Protein AF-A0A346A6B7-F1 (afdb_monomer_lite)

Secondary structure (DSSP, 8-state):
-PPPHHHHHHHHHHHHHHHHHHHHHHHTT--SHHHHHHHHHTTSS-GGGHHHHHHHHHHHHHHHHHHHHHHS-HHHHTT-STTS-TT-SSS----TTS-HHHHHHHHHHHHHHHHHHHHHHH-GGGTT--S-HHHHHHHHHHHHHHHHHHHH-

Structure (mmCIF, N/CA/C/O backbone):
data_AF-A0A346A6B7-F1
#
_entry.id   AF-A0A346A6B7-F1
#
loop_
_atom_site.group_PDB
_atom_site.id
_atom_site.type_symbol
_atom_site.label_atom_id
_atom_site.label_alt_id
_atom_site.label_comp_id
_atom_site.label_asym_id
_atom_site.label_entity_id
_atom_site.label_seq_id
_atom_site.pdbx_PDB_ins_code
_atom_site.Cartn_x
_atom_site.Cartn_y
_atom_site.Cartn_z
_atom_site.occupancy
_atom_site.B_iso_or_equiv
_atom_site.auth_seq_id
_atom_site.auth_comp_id
_atom_site.auth_asym_id
_atom_site.auth_atom_id
_atom_site.pdbx_PDB_model_num
ATOM 1 N N . ILE A 1 1 ? 5.425 3.526 -24.150 1.00 47.28 1 ILE A N 1
ATOM 2 C CA . ILE A 1 1 ? 5.7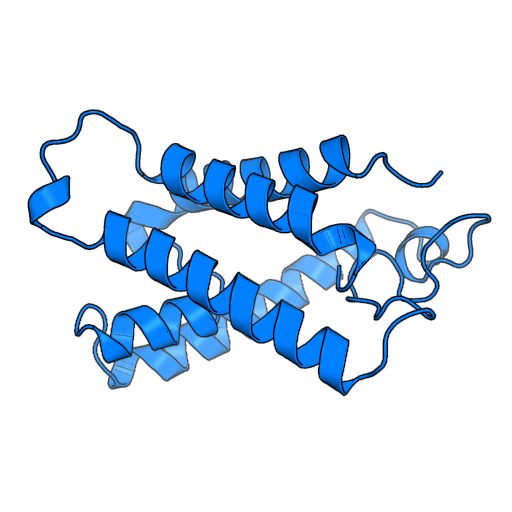59 4.895 -23.679 1.00 47.28 1 ILE A CA 1
ATOM 3 C C . ILE A 1 1 ? 5.945 4.816 -22.171 1.00 47.28 1 ILE A C 1
ATOM 5 O O . ILE A 1 1 ? 4.959 4.532 -21.493 1.00 47.28 1 ILE A O 1
ATOM 9 N N . PRO A 1 2 ? 7.168 4.989 -21.649 1.00 55.38 2 PRO A N 1
ATOM 10 C CA . PRO A 1 2 ? 7.382 5.047 -20.208 1.00 55.38 2 PRO A CA 1
ATOM 11 C C . PRO A 1 2 ? 6.548 6.203 -19.646 1.00 55.38 2 PRO A C 1
ATOM 13 O O . PRO A 1 2 ? 6.668 7.340 -20.103 1.00 55.38 2 PRO A O 1
ATOM 16 N N . ARG A 1 3 ? 5.636 5.910 -18.712 1.00 63.09 3 ARG A N 1
ATOM 17 C CA . ARG A 1 3 ? 4.865 6.968 -18.052 1.00 63.09 3 ARG A CA 1
ATOM 18 C C . ARG A 1 3 ? 5.817 7.745 -17.143 1.00 63.09 3 ARG A C 1
ATOM 20 O O . ARG A 1 3 ? 6.561 7.104 -16.396 1.00 63.09 3 ARG A O 1
ATOM 27 N N . PRO A 1 4 ? 5.811 9.087 -17.180 1.00 80.12 4 PRO A N 1
ATOM 28 C CA . PRO A 1 4 ? 6.617 9.869 -16.258 1.00 80.12 4 PRO A CA 1
ATOM 29 C C . PRO A 1 4 ? 6.249 9.491 -14.820 1.00 80.12 4 PRO A C 1
ATOM 31 O O . PRO A 1 4 ? 5.071 9.365 -14.484 1.00 80.12 4 PRO A O 1
ATOM 34 N N . LEU A 1 5 ? 7.266 9.305 -13.979 1.00 83.31 5 LEU A N 1
ATOM 35 C CA . LEU A 1 5 ? 7.137 8.799 -12.609 1.00 83.31 5 LEU A CA 1
ATOM 36 C C . LEU A 1 5 ? 6.083 9.563 -11.795 1.00 83.31 5 LEU A C 1
ATOM 38 O O . LEU A 1 5 ? 5.282 8.966 -11.081 1.00 83.31 5 LEU A O 1
ATOM 42 N N . PHE A 1 6 ? 6.036 10.882 -11.987 1.00 88.56 6 PHE A N 1
ATOM 43 C CA . PHE A 1 6 ? 5.045 11.757 -11.375 1.00 88.56 6 PHE A CA 1
ATOM 44 C C . PHE A 1 6 ? 3.603 11.385 -11.751 1.00 88.56 6 PHE A C 1
ATOM 46 O O . PHE A 1 6 ? 2.748 11.279 -10.877 1.00 88.56 6 PHE A O 1
ATOM 53 N N . GLN A 1 7 ? 3.330 11.126 -13.035 1.00 89.12 7 GLN A N 1
ATOM 54 C CA . GLN A 1 7 ? 1.999 10.720 -13.491 1.00 89.12 7 GLN A CA 1
ATOM 55 C C . GLN A 1 7 ? 1.592 9.384 -12.866 1.00 89.12 7 GLN A C 1
ATOM 57 O O . GLN A 1 7 ? 0.456 9.248 -12.417 1.00 89.12 7 GLN A O 1
ATOM 62 N N . SER A 1 8 ? 2.509 8.413 -12.821 1.00 86.12 8 SER A N 1
ATOM 63 C CA . SER A 1 8 ? 2.245 7.110 -12.205 1.00 86.12 8 SER A CA 1
ATOM 64 C C . SER A 1 8 ? 1.948 7.258 -10.714 1.00 86.12 8 SER A C 1
ATOM 66 O O . SER A 1 8 ? 0.907 6.793 -10.259 1.00 86.12 8 SER A O 1
ATOM 68 N N . GLY A 1 9 ? 2.795 7.963 -9.962 1.00 91.56 9 GLY A N 1
ATOM 69 C CA . GLY A 1 9 ? 2.594 8.152 -8.525 1.00 91.56 9 GLY A CA 1
ATOM 70 C C . GLY A 1 9 ? 1.298 8.884 -8.182 1.00 91.56 9 GLY A C 1
ATOM 71 O O . GLY A 1 9 ? 0.556 8.437 -7.308 1.00 91.56 9 GLY A O 1
ATOM 72 N N . MET A 1 10 ? 0.957 9.941 -8.924 1.00 94.88 10 MET A N 1
ATOM 73 C CA . MET A 1 10 ? -0.318 10.642 -8.742 1.00 94.88 10 MET A CA 1
ATOM 74 C C . MET A 1 10 ? -1.523 9.761 -9.096 1.00 94.88 10 MET A C 1
ATOM 76 O O . MET A 1 10 ? -2.522 9.786 -8.381 1.00 94.88 10 MET A O 1
ATOM 80 N N . ALA A 1 11 ? -1.435 8.947 -10.155 1.00 93.38 11 ALA A N 1
ATOM 81 C CA . ALA A 1 11 ? -2.500 8.012 -10.516 1.00 93.38 11 ALA A CA 1
ATOM 82 C C . ALA A 1 11 ? -2.745 6.966 -9.415 1.00 93.38 11 ALA A C 1
ATOM 84 O O . ALA A 1 11 ? -3.898 6.723 -9.060 1.00 93.38 11 ALA A O 1
ATOM 85 N N . PHE A 1 12 ? -1.681 6.402 -8.832 1.00 92.12 12 PHE A N 1
ATOM 86 C CA . PHE A 1 12 ? -1.792 5.503 -7.679 1.00 92.12 12 PHE A CA 1
ATOM 87 C C . PHE A 1 12 ? -2.432 6.205 -6.481 1.00 92.12 12 PHE A C 1
ATOM 89 O O . PHE A 1 12 ? -3.403 5.697 -5.925 1.00 92.12 12 PHE A O 1
ATOM 96 N N . GLY A 1 13 ? -1.952 7.397 -6.118 1.00 95.69 13 GLY A N 1
ATOM 97 C CA . GLY A 1 13 ? -2.523 8.159 -5.010 1.00 95.69 13 GLY A CA 1
ATOM 98 C C . GLY A 1 13 ? -4.011 8.445 -5.187 1.00 95.69 13 GLY A C 1
ATOM 99 O O . GLY A 1 13 ? -4.796 8.182 -4.280 1.00 95.69 13 GLY A O 1
ATOM 100 N N . PHE A 1 14 ? -4.432 8.908 -6.367 1.00 97.12 14 PHE A N 1
ATOM 101 C CA . PHE A 1 14 ? -5.845 9.179 -6.644 1.00 97.12 14 PHE A CA 1
ATOM 102 C C . PHE A 1 14 ? -6.712 7.920 -6.686 1.00 97.12 14 PHE A C 1
ATOM 104 O O . PHE A 1 14 ? -7.860 7.974 -6.245 1.00 97.12 14 PHE A O 1
ATOM 111 N N . ALA A 1 15 ? -6.179 6.783 -7.141 1.00 96.00 15 ALA A N 1
ATOM 112 C CA . ALA A 1 15 ? -6.885 5.509 -7.036 1.00 96.00 15 ALA A CA 1
ATOM 113 C C . ALA A 1 15 ? -7.161 5.146 -5.566 1.00 96.00 15 ALA A C 1
ATOM 115 O O . ALA A 1 15 ? -8.271 4.731 -5.232 1.00 96.00 15 ALA A O 1
ATOM 116 N N . ILE A 1 16 ? -6.194 5.383 -4.673 1.00 96.56 16 ILE A N 1
ATOM 117 C CA . ILE A 1 16 ? -6.365 5.182 -3.228 1.00 96.56 16 ILE A CA 1
ATOM 118 C C . ILE A 1 16 ? -7.363 6.184 -2.633 1.00 96.56 16 ILE A C 1
ATOM 120 O O . ILE A 1 16 ? -8.226 5.774 -1.859 1.00 96.56 16 ILE A O 1
ATOM 124 N N . VAL A 1 17 ? -7.318 7.466 -3.025 1.00 97.06 17 VAL A N 1
ATOM 125 C CA . VAL A 1 17 ? -8.332 8.461 -2.613 1.00 97.06 17 VAL A CA 1
ATOM 126 C C . VAL A 1 17 ? -9.735 7.963 -2.967 1.00 97.06 17 VAL A C 1
ATOM 128 O O . VAL A 1 17 ? -10.613 7.939 -2.105 1.00 97.06 17 VAL A O 1
ATOM 131 N N . ALA A 1 18 ? -9.940 7.532 -4.215 1.00 97.12 18 ALA A N 1
ATOM 132 C CA . ALA A 1 18 ? -11.230 7.040 -4.691 1.00 97.12 18 ALA A CA 1
ATOM 133 C C . ALA A 1 18 ? -11.684 5.780 -3.935 1.00 97.12 18 ALA A C 1
ATOM 135 O O . ALA A 1 18 ? -12.850 5.682 -3.546 1.00 97.12 18 ALA A O 1
ATOM 136 N N . ALA A 1 19 ? -10.769 4.841 -3.678 1.00 96.56 19 ALA A N 1
ATOM 137 C CA . ALA A 1 19 ? -11.062 3.623 -2.930 1.00 96.56 19 ALA A CA 1
ATOM 138 C C . ALA A 1 19 ? -11.468 3.925 -1.479 1.00 96.56 19 ALA A C 1
ATOM 140 O O . ALA A 1 19 ? -12.515 3.457 -1.031 1.00 96.56 19 ALA A O 1
ATOM 141 N N . ILE A 1 20 ? -10.708 4.764 -0.766 1.00 96.00 20 ILE A N 1
ATOM 142 C CA . ILE A 1 20 ? -11.019 5.144 0.621 1.00 96.00 20 ILE A CA 1
ATOM 143 C C . ILE A 1 20 ? -12.337 5.914 0.683 1.00 96.00 20 ILE A C 1
ATOM 145 O O . ILE A 1 20 ? -13.155 5.656 1.563 1.00 96.00 20 ILE A O 1
ATOM 149 N N . GLN A 1 21 ? -12.592 6.814 -0.267 1.00 95.38 21 GLN A N 1
ATOM 150 C CA . GLN A 1 21 ? -13.862 7.535 -0.324 1.00 95.38 21 GLN A CA 1
ATOM 151 C C . GLN A 1 21 ? -15.056 6.588 -0.518 1.00 95.38 21 GLN A C 1
ATOM 153 O O . GLN A 1 21 ? -16.122 6.814 0.055 1.00 95.38 21 GLN A O 1
ATOM 158 N N . SER A 1 22 ? -14.868 5.523 -1.300 1.00 95.94 22 SER A N 1
ATOM 159 C CA . SER A 1 22 ? -15.923 4.563 -1.641 1.00 95.94 22 SER A CA 1
ATOM 160 C C . SER A 1 22 ? -16.154 3.516 -0.551 1.00 95.94 22 SER A C 1
ATOM 162 O O . SER A 1 22 ? -17.296 3.163 -0.282 1.00 95.94 22 SER A O 1
ATOM 164 N N . PHE A 1 23 ? -15.091 3.020 0.087 1.00 95.88 23 PHE A N 1
ATOM 165 C CA . PHE A 1 23 ? -15.151 1.837 0.958 1.00 95.88 23 PHE A CA 1
ATOM 166 C C . PHE A 1 23 ? -14.634 2.078 2.382 1.00 95.88 23 PHE A C 1
ATOM 168 O O . PHE A 1 23 ? -14.750 1.197 3.235 1.00 95.88 23 PHE A O 1
ATOM 175 N N . GLY A 1 24 ? -14.087 3.261 2.676 1.00 92.94 24 GLY A N 1
ATOM 176 C CA . GLY A 1 24 ? -13.499 3.585 3.979 1.00 92.94 24 GLY A CA 1
ATOM 177 C C . GLY A 1 24 ? -14.492 3.479 5.137 1.00 92.94 24 GLY A C 1
ATOM 178 O O . GLY A 1 24 ? -14.134 2.996 6.203 1.00 92.94 24 GLY A O 1
ATOM 179 N N . HIS A 1 25 ? -15.758 3.833 4.909 1.00 91.25 25 HIS A N 1
ATOM 180 C CA . HIS A 1 25 ? -16.826 3.727 5.908 1.00 91.25 25 HIS A CA 1
ATOM 181 C C . HIS A 1 25 ? -17.296 2.284 6.177 1.00 91.25 25 HIS A C 1
ATOM 183 O O . HIS A 1 25 ? -18.035 2.062 7.129 1.00 91.25 25 HIS A O 1
ATOM 189 N N . ILE A 1 26 ? -16.898 1.319 5.338 1.00 93.62 26 ILE A N 1
ATOM 190 C CA . ILE A 1 26 ? -17.294 -0.093 5.458 1.00 93.62 26 ILE A CA 1
ATOM 191 C C . ILE A 1 26 ? -16.199 -0.897 6.164 1.00 93.62 26 ILE A C 1
ATOM 193 O O . ILE A 1 26 ? -16.483 -1.618 7.112 1.00 93.62 26 ILE A O 1
ATOM 197 N N . SER A 1 27 ? -14.953 -0.790 5.693 1.00 91.44 27 SER A N 1
ATOM 198 C CA . SER A 1 27 ? -13.836 -1.649 6.130 1.00 91.44 27 SER A CA 1
ATOM 199 C C . SER A 1 27 ? -12.567 -0.878 6.499 1.00 91.44 27 SER A C 1
ATOM 201 O O . SER A 1 27 ? -11.476 -1.443 6.523 1.00 91.44 27 SER A O 1
ATOM 203 N N . GLY A 1 28 ? -12.643 0.449 6.628 1.00 91.06 28 GLY A N 1
ATOM 204 C CA . GLY A 1 28 ? -11.446 1.295 6.699 1.00 91.06 28 GLY A CA 1
ATOM 205 C C . GLY A 1 28 ? -10.624 1.310 5.402 1.00 91.06 28 GLY A C 1
ATOM 206 O O . GLY A 1 28 ? -9.623 2.015 5.329 1.00 91.06 28 GLY A O 1
ATOM 207 N N . CYS A 1 29 ? -11.047 0.565 4.368 1.00 94.94 29 CYS A N 1
ATOM 208 C CA . CYS A 1 29 ? -10.380 0.440 3.075 1.00 94.94 29 CYS A CA 1
ATOM 209 C C . CYS A 1 29 ? -8.880 0.111 3.206 1.00 94.94 29 CYS A C 1
ATOM 211 O O . CYS A 1 29 ? -8.041 0.786 2.616 1.00 94.94 29 CYS A O 1
ATOM 213 N N . HIS A 1 30 ? -8.531 -0.939 3.964 1.00 95.56 30 HIS A N 1
ATOM 214 C CA . HIS A 1 30 ? -7.123 -1.316 4.158 1.00 95.56 30 HIS A CA 1
ATOM 215 C C . HIS A 1 30 ? -6.410 -1.653 2.845 1.00 95.56 30 HIS A C 1
ATOM 217 O O . HIS A 1 30 ? -5.274 -1.230 2.661 1.00 95.56 30 HIS A O 1
ATOM 223 N N . ILE A 1 31 ? -7.072 -2.424 1.963 1.00 94.31 31 ILE A N 1
ATOM 224 C CA . ILE A 1 31 ? -6.638 -2.823 0.600 1.00 94.31 31 ILE A CA 1
ATOM 225 C C . ILE A 1 31 ? -5.165 -3.261 0.466 1.00 94.31 31 ILE A C 1
ATOM 227 O O . ILE A 1 31 ? -4.606 -3.266 -0.627 1.00 94.31 31 ILE A O 1
ATOM 231 N N . ASN A 1 32 ? -4.538 -3.632 1.582 1.00 95.44 32 ASN A N 1
ATOM 232 C CA . ASN A 1 32 ? -3.119 -3.906 1.696 1.00 95.44 32 ASN A CA 1
ATOM 233 C C . ASN A 1 32 ? -2.855 -4.779 2.947 1.00 95.44 32 ASN A C 1
ATOM 235 O O . ASN A 1 32 ? -3.260 -4.403 4.061 1.00 95.44 32 ASN A O 1
ATOM 239 N N . PRO A 1 33 ? -2.141 -5.910 2.794 1.00 95.94 33 PRO A N 1
ATOM 240 C CA . PRO A 1 33 ? -1.772 -6.779 3.906 1.00 95.94 33 PRO A CA 1
ATOM 241 C C . PRO A 1 33 ? -0.981 -6.081 5.017 1.00 95.94 33 PRO A C 1
ATOM 243 O O . PRO A 1 33 ? -1.263 -6.320 6.191 1.00 95.94 33 PRO A O 1
ATOM 246 N N . ILE A 1 34 ? -0.036 -5.188 4.689 1.00 95.62 34 ILE A N 1
ATOM 247 C CA . ILE A 1 34 ? 0.792 -4.522 5.710 1.00 95.62 34 ILE A CA 1
ATOM 248 C C . ILE A 1 34 ? -0.016 -3.520 6.532 1.00 95.62 34 ILE A C 1
ATOM 250 O O . ILE A 1 34 ? 0.203 -3.392 7.732 1.00 95.62 34 ILE A O 1
ATOM 254 N N . ILE A 1 35 ? -1.004 -2.866 5.914 1.00 97.00 35 ILE A N 1
ATOM 255 C CA . ILE A 1 35 ? -1.937 -1.973 6.612 1.00 97.00 35 ILE A CA 1
ATOM 256 C C . ILE A 1 35 ? -2.834 -2.776 7.547 1.00 97.00 35 ILE A C 1
ATOM 258 O O . ILE A 1 35 ? -3.031 -2.390 8.693 1.00 97.00 35 ILE A O 1
ATOM 262 N N . THR A 1 36 ? -3.317 -3.933 7.094 1.00 97.12 36 THR A N 1
ATOM 263 C CA . THR A 1 36 ? -4.141 -4.833 7.915 1.00 97.12 36 THR A CA 1
ATOM 264 C C . THR A 1 36 ? -3.366 -5.356 9.122 1.00 97.12 36 THR A C 1
ATOM 266 O O . THR A 1 36 ? -3.879 -5.347 10.239 1.00 97.12 36 THR A O 1
ATOM 269 N N . LEU A 1 37 ? -2.113 -5.772 8.917 1.00 96.50 37 LEU A N 1
ATOM 270 C CA . LEU A 1 37 ? -1.233 -6.194 10.005 1.00 96.50 37 LEU A CA 1
ATOM 271 C C . LEU A 1 37 ? -0.890 -5.032 10.940 1.00 96.50 37 LEU A C 1
ATOM 273 O O . LEU A 1 37 ? -0.918 -5.214 12.152 1.00 96.50 37 LEU A O 1
ATOM 277 N N . GLY A 1 38 ? -0.623 -3.841 10.400 1.00 95.62 38 GLY A N 1
ATOM 278 C CA . GLY A 1 38 ? -0.403 -2.628 11.185 1.00 95.62 38 GLY A CA 1
ATOM 279 C C . GLY A 1 38 ? -1.593 -2.311 12.088 1.00 95.62 38 GLY A C 1
ATOM 280 O O . GLY A 1 38 ? -1.405 -2.142 13.289 1.00 95.62 38 GLY A O 1
ATOM 281 N N . ALA A 1 39 ? -2.812 -2.333 11.538 1.00 96.12 39 ALA A N 1
ATOM 282 C CA . ALA A 1 39 ? -4.055 -2.136 12.283 1.00 96.12 39 ALA A CA 1
ATOM 283 C C . ALA A 1 39 ? -4.220 -3.170 13.406 1.00 96.12 39 ALA A C 1
ATOM 285 O O . ALA A 1 39 ? -4.586 -2.817 14.524 1.00 96.12 39 ALA A O 1
ATOM 286 N N . PHE A 1 40 ? -3.899 -4.438 13.139 1.00 96.69 40 PHE A N 1
ATOM 287 C CA . PHE A 1 40 ? -3.913 -5.481 14.163 1.00 96.69 40 PHE A CA 1
ATOM 288 C C . PHE A 1 40 ? -2.893 -5.215 15.283 1.00 96.69 40 PHE A C 1
ATOM 290 O O . PHE A 1 40 ? -3.244 -5.275 16.459 1.00 96.69 40 PHE A O 1
ATOM 297 N N . ILE A 1 41 ? -1.649 -4.870 14.934 1.00 95.62 41 ILE A N 1
ATOM 298 C CA . ILE A 1 41 ? -0.568 -4.620 15.902 1.00 95.62 41 ILE A CA 1
ATOM 299 C C . ILE A 1 41 ? -0.902 -3.448 16.832 1.00 95.62 41 ILE A C 1
ATOM 301 O O . ILE A 1 41 ? -0.619 -3.520 18.026 1.00 95.62 41 ILE A O 1
ATOM 305 N N . VAL A 1 42 ? -1.515 -2.382 16.308 1.00 93.75 42 VAL A N 1
ATOM 306 C CA . VAL A 1 42 ? -1.904 -1.207 17.110 1.00 93.75 42 VAL A CA 1
ATOM 307 C C . VAL A 1 42 ? -3.254 -1.368 17.818 1.00 93.75 42 VAL A C 1
ATOM 309 O O . VAL A 1 42 ? -3.703 -0.441 18.485 1.00 93.75 42 VAL A O 1
ATOM 312 N N . GLY A 1 43 ? -3.905 -2.530 17.695 1.00 93.25 43 GLY A N 1
ATOM 313 C CA . GLY A 1 43 ? -5.180 -2.825 18.353 1.00 93.25 43 GLY A CA 1
ATOM 314 C C . GLY A 1 43 ? -6.416 -2.219 17.678 1.00 93.25 43 GLY A C 1
ATOM 315 O O . GLY A 1 43 ? -7.491 -2.237 18.269 1.00 93.25 43 GLY A O 1
ATOM 316 N N . ALA A 1 44 ? -6.288 -1.713 16.450 1.00 91.75 44 ALA A N 1
ATOM 317 C CA . ALA A 1 44 ? -7.389 -1.156 15.661 1.00 91.75 44 ALA A CA 1
ATOM 318 C C . ALA A 1 44 ? -8.210 -2.223 14.907 1.00 91.75 44 ALA A C 1
ATOM 320 O O . ALA A 1 44 ? -9.295 -1.923 14.414 1.00 91.75 44 ALA A O 1
ATOM 321 N N . LEU A 1 45 ? -7.712 -3.462 14.805 1.00 95.44 45 LEU A N 1
ATOM 322 C CA . LEU A 1 45 ? -8.394 -4.581 14.147 1.00 95.44 45 LEU A CA 1
ATOM 323 C C . LEU A 1 45 ? -8.252 -5.864 14.986 1.00 95.44 45 LEU A C 1
ATOM 325 O O . LEU A 1 45 ? -7.133 -6.198 15.381 1.00 95.44 45 LEU A O 1
ATOM 329 N N . PRO A 1 46 ? -9.327 -6.626 15.253 1.00 95.75 46 PRO A N 1
ATOM 330 C CA . PRO A 1 46 ? -9.218 -7.884 15.983 1.00 95.75 46 PRO A CA 1
ATOM 331 C C . PRO A 1 46 ? -8.549 -8.972 15.129 1.00 95.75 46 PRO A C 1
ATOM 333 O O . PRO A 1 46 ? -8.765 -9.067 13.921 1.00 95.75 46 PRO A O 1
ATOM 336 N N . LEU A 1 47 ? -7.777 -9.860 15.771 1.00 95.50 47 LEU A N 1
ATOM 337 C CA . LEU A 1 47 ? -7.016 -10.920 15.086 1.00 95.50 47 LEU A CA 1
ATOM 338 C C . LEU A 1 47 ? -7.887 -11.799 14.176 1.00 95.50 47 LEU A C 1
ATOM 340 O O . LEU A 1 47 ? -7.443 -12.220 13.113 1.00 95.50 47 LEU A O 1
ATOM 344 N N . ILE A 1 48 ? -9.125 -12.074 14.594 1.00 95.94 48 ILE A N 1
ATOM 345 C CA . ILE A 1 48 ? -10.052 -12.944 13.862 1.00 95.94 48 ILE A CA 1
ATOM 346 C C . ILE A 1 48 ? -10.457 -12.368 12.496 1.00 95.94 48 ILE A C 1
ATOM 348 O O . ILE A 1 48 ? -10.798 -13.125 11.591 1.00 95.94 48 ILE A O 1
ATOM 352 N N . GLU A 1 49 ? -10.381 -11.047 12.321 1.00 95.88 49 GLU A N 1
ATOM 353 C CA . GLU A 1 49 ? -10.711 -10.382 11.058 1.00 95.88 49 GLU A CA 1
ATOM 354 C C . GLU A 1 49 ? -9.527 -10.335 10.088 1.00 95.88 49 GLU A C 1
ATOM 356 O O . GLU A 1 49 ? -9.735 -10.278 8.876 1.00 95.88 49 GLU A O 1
ATOM 361 N N . VAL A 1 50 ? -8.285 -10.431 10.579 1.00 97.19 50 VAL A N 1
ATOM 362 C CA . VAL A 1 50 ? -7.075 -10.356 9.741 1.00 97.19 50 VAL A CA 1
ATOM 363 C C . VAL A 1 50 ? -7.125 -11.338 8.559 1.00 97.19 50 VAL A C 1
ATOM 365 O O . VAL A 1 50 ? -6.928 -10.892 7.426 1.00 97.19 50 VAL A O 1
ATOM 368 N N . PRO A 1 51 ? -7.449 -12.638 8.734 1.00 97.19 51 PRO A N 1
ATOM 369 C CA . PRO A 1 51 ? -7.524 -13.569 7.608 1.00 97.19 51 PRO A CA 1
ATOM 370 C C . PRO A 1 51 ? -8.600 -13.192 6.583 1.00 97.19 51 PRO A C 1
ATOM 372 O O . PRO A 1 51 ? -8.386 -13.371 5.386 1.00 97.19 51 PRO A O 1
ATOM 375 N N . VAL A 1 52 ? -9.734 -12.641 7.029 1.00 96.69 52 VAL A N 1
ATOM 376 C CA . VAL A 1 52 ? -10.832 -12.219 6.144 1.00 96.69 52 VAL A CA 1
ATOM 377 C C . VAL A 1 52 ? -10.377 -11.062 5.256 1.00 96.69 52 VAL A C 1
ATOM 379 O O . VAL A 1 52 ? -10.590 -11.095 4.042 1.00 96.69 52 VAL A O 1
ATOM 382 N N . TYR A 1 53 ? -9.678 -10.083 5.836 1.00 97.44 53 TYR A N 1
ATOM 383 C CA . TYR A 1 53 ? -9.078 -8.979 5.088 1.00 97.44 53 TYR A CA 1
ATOM 384 C C . TYR A 1 53 ? -8.048 -9.477 4.074 1.00 97.44 53 TYR A C 1
ATOM 386 O O . TYR A 1 53 ? -8.101 -9.072 2.914 1.00 97.44 53 TYR A O 1
ATOM 394 N N . LEU A 1 54 ? -7.144 -10.372 4.482 1.00 97.50 54 LEU A N 1
ATOM 395 C CA . LEU A 1 54 ? -6.109 -10.907 3.595 1.00 97.50 54 LEU A CA 1
ATOM 396 C C . LEU A 1 54 ? -6.717 -11.656 2.405 1.00 97.50 54 LEU A C 1
ATOM 398 O O . LEU A 1 54 ? -6.363 -11.376 1.261 1.00 97.50 54 LEU A O 1
ATOM 402 N N . VAL A 1 55 ? -7.674 -12.557 2.647 1.00 97.62 55 VAL A N 1
ATOM 403 C CA . VAL A 1 55 ? -8.355 -13.294 1.571 1.00 97.62 55 VAL A CA 1
ATOM 404 C C . VAL A 1 55 ? -9.074 -12.331 0.627 1.00 97.62 55 VAL A C 1
ATOM 406 O O . VAL A 1 55 ? -8.902 -12.429 -0.588 1.00 97.62 55 VAL A O 1
ATOM 409 N N . GLY A 1 56 ? -9.822 -11.361 1.160 1.00 96.81 56 GLY A N 1
ATOM 410 C CA . GLY A 1 56 ? -10.503 -10.353 0.346 1.00 96.81 56 GLY A CA 1
ATOM 411 C C . GLY A 1 56 ? -9.537 -9.524 -0.506 1.00 96.81 56 GLY A C 1
ATOM 412 O O . GLY A 1 56 ? -9.814 -9.269 -1.676 1.00 96.81 56 GLY A O 1
ATOM 413 N N . GLN A 1 57 ? -8.379 -9.155 0.041 1.00 97.25 57 GLN A N 1
ATOM 414 C CA . GLN A 1 57 ? -7.346 -8.394 -0.669 1.00 97.25 57 GLN A CA 1
ATOM 415 C C . GLN A 1 57 ? -6.710 -9.195 -1.805 1.00 97.25 57 GLN A C 1
ATOM 417 O O . GLN A 1 57 ? -6.555 -8.662 -2.903 1.00 97.25 57 GLN A O 1
ATOM 422 N N . PHE A 1 58 ? -6.390 -10.472 -1.584 1.00 96.75 58 PHE A N 1
ATOM 423 C CA . PHE A 1 58 ? -5.846 -11.333 -2.639 1.00 96.75 58 PHE A CA 1
ATOM 424 C C . PHE A 1 58 ? -6.870 -11.625 -3.741 1.00 96.75 58 PHE A C 1
ATOM 426 O O . PHE A 1 58 ? -6.536 -11.584 -4.924 1.00 96.75 58 PHE A O 1
ATOM 433 N N . LEU A 1 59 ? -8.132 -11.874 -3.381 1.00 97.50 59 LEU A N 1
ATOM 434 C CA . LEU A 1 59 ? -9.198 -12.055 -4.371 1.00 97.50 59 LEU A CA 1
ATOM 435 C C . LEU A 1 59 ? -9.461 -10.764 -5.155 1.00 97.50 59 LEU A C 1
ATOM 437 O O . LEU A 1 59 ? -9.632 -10.804 -6.372 1.00 97.50 59 LEU A O 1
ATOM 441 N N . GLY A 1 60 ? -9.446 -9.617 -4.474 1.00 95.81 60 GLY A N 1
ATOM 442 C CA . GLY A 1 60 ? -9.588 -8.303 -5.091 1.00 95.81 60 GLY A CA 1
ATOM 443 C C . GLY A 1 60 ? -8.449 -7.975 -6.056 1.00 95.81 60 GLY A C 1
ATOM 444 O O . GLY A 1 60 ? -8.714 -7.494 -7.156 1.00 95.81 60 GLY A O 1
ATOM 445 N N . SER A 1 61 ? -7.195 -8.276 -5.697 1.00 94.38 61 SER A N 1
ATOM 446 C CA . SER A 1 61 ? -6.049 -8.049 -6.590 1.00 94.38 61 SER A CA 1
ATOM 447 C C . SER A 1 61 ? -6.109 -8.942 -7.830 1.00 94.38 61 SER A C 1
ATOM 449 O O . SER A 1 61 ? -5.877 -8.459 -8.939 1.00 94.38 61 SER A O 1
ATOM 451 N N . LEU A 1 62 ? -6.515 -10.206 -7.673 1.00 94.81 62 LEU A N 1
ATOM 452 C CA . LEU A 1 62 ? -6.710 -11.131 -8.788 1.00 94.81 62 LEU A CA 1
ATOM 453 C C . LEU A 1 62 ? -7.837 -10.669 -9.722 1.00 94.81 62 LEU A C 1
ATOM 455 O O . LEU A 1 62 ? -7.667 -10.668 -10.942 1.00 94.81 62 LEU A O 1
ATOM 459 N N . ALA A 1 63 ? -8.971 -10.237 -9.165 1.00 95.94 63 ALA A N 1
ATOM 460 C CA . ALA A 1 63 ? -10.081 -9.692 -9.942 1.00 95.94 63 ALA A CA 1
ATOM 461 C C . ALA A 1 63 ? -9.681 -8.401 -10.677 1.00 95.94 63 ALA A C 1
ATOM 463 O O . ALA A 1 63 ? -9.989 -8.241 -11.858 1.00 95.94 63 ALA A O 1
ATOM 464 N N . GLY A 1 64 ? -8.942 -7.509 -10.009 1.00 93.12 64 GLY A N 1
ATOM 465 C CA . GLY A 1 64 ? -8.399 -6.290 -10.607 1.00 93.12 64 GLY A CA 1
ATOM 466 C C . GLY A 1 64 ? -7.446 -6.585 -11.766 1.00 93.12 64 GLY A C 1
ATOM 467 O O . GLY A 1 64 ? -7.587 -5.995 -12.837 1.00 93.12 64 GLY A O 1
ATOM 468 N N . PHE A 1 65 ? -6.536 -7.548 -11.599 1.00 91.50 65 PHE A N 1
ATOM 469 C CA . PHE A 1 65 ? -5.663 -8.015 -12.677 1.00 91.50 65 PHE A CA 1
ATOM 470 C C . PHE A 1 65 ? -6.464 -8.580 -13.859 1.00 91.50 65 PHE A C 1
ATOM 472 O O . PHE A 1 65 ? -6.209 -8.215 -15.007 1.00 91.50 65 PHE A O 1
ATOM 479 N N . GLY A 1 66 ? -7.476 -9.411 -13.590 1.00 92.69 66 GLY A N 1
ATOM 480 C CA . GLY A 1 66 ? -8.369 -9.945 -14.621 1.00 92.69 66 GLY A CA 1
ATOM 481 C C . GLY A 1 66 ? -9.101 -8.850 -15.402 1.00 92.69 66 GLY A C 1
ATOM 482 O O . GLY A 1 66 ? -9.197 -8.928 -16.626 1.00 92.69 66 GLY A O 1
ATOM 483 N N . LEU A 1 67 ? -9.554 -7.794 -14.720 1.00 93.06 67 LEU A N 1
ATOM 484 C CA . LEU A 1 67 ? -10.202 -6.650 -15.361 1.00 93.06 67 LEU A CA 1
ATOM 485 C C . LEU A 1 67 ? -9.227 -5.857 -16.241 1.00 93.06 67 LEU A C 1
ATOM 487 O O . LEU A 1 67 ? -9.570 -5.511 -17.368 1.00 93.06 67 LEU A O 1
ATOM 491 N N . VAL A 1 68 ? -8.003 -5.606 -15.767 1.00 90.31 68 VAL A N 1
ATOM 492 C CA . VAL A 1 68 ? -6.959 -4.958 -16.580 1.00 90.31 68 VAL A CA 1
ATOM 493 C C . VAL A 1 68 ? -6.662 -5.783 -17.830 1.00 90.31 68 VAL A C 1
ATOM 495 O O . VAL A 1 68 ? -6.560 -5.215 -18.916 1.00 90.31 68 VAL A O 1
ATOM 498 N N . ARG A 1 69 ? -6.604 -7.112 -17.701 1.00 89.50 69 ARG A N 1
ATOM 499 C CA . ARG A 1 69 ? -6.400 -8.029 -18.828 1.00 89.50 69 ARG A CA 1
ATOM 500 C C . ARG A 1 69 ? -7.539 -8.041 -19.840 1.00 89.50 69 ARG A C 1
ATOM 502 O O . ARG A 1 69 ? -7.302 -8.236 -21.023 1.00 89.50 69 ARG A O 1
ATOM 509 N N . LEU A 1 70 ? -8.768 -7.807 -19.394 1.00 92.31 70 LEU A N 1
ATOM 510 C CA . LEU A 1 70 ? -9.909 -7.678 -20.296 1.00 92.31 70 LEU A CA 1
ATOM 511 C C . LEU A 1 70 ? -9.891 -6.348 -21.068 1.00 92.31 70 LEU A C 1
ATOM 513 O O . LEU A 1 70 ? -10.356 -6.288 -22.204 1.00 92.31 70 LEU A O 1
ATOM 517 N N . LEU A 1 71 ? -9.396 -5.279 -20.441 1.00 90.50 71 LEU A N 1
ATOM 518 C CA . LEU A 1 71 ? -9.449 -3.919 -20.984 1.00 90.50 71 LEU A CA 1
ATOM 519 C C . LEU A 1 71 ? -8.222 -3.538 -21.820 1.00 90.50 71 LEU A C 1
ATOM 521 O O . LEU A 1 71 ? -8.320 -2.656 -22.673 1.00 90.50 71 LEU A O 1
ATOM 525 N N . LEU A 1 72 ? -7.068 -4.150 -21.558 1.00 86.56 72 LEU A N 1
ATOM 526 C CA . LEU A 1 72 ? -5.801 -3.845 -22.218 1.00 86.56 72 LEU A CA 1
ATOM 527 C C . LEU A 1 72 ? -5.281 -5.050 -23.002 1.00 86.56 72 LEU A C 1
ATOM 529 O O . LEU A 1 72 ? -5.547 -6.198 -22.671 1.00 86.56 72 LEU A O 1
ATOM 533 N N . LEU A 1 73 ? -4.493 -4.768 -24.039 1.00 83.44 73 LEU A N 1
ATOM 534 C CA . LEU A 1 73 ? -3.795 -5.792 -24.813 1.00 83.44 73 LEU A CA 1
ATOM 535 C C . LEU A 1 73 ? -2.699 -6.450 -23.963 1.00 83.44 73 LEU A C 1
ATOM 537 O O . LEU A 1 73 ? -1.957 -5.749 -23.269 1.00 83.44 73 LEU A O 1
ATOM 541 N N . ASP A 1 74 ? -2.547 -7.771 -24.094 1.00 82.50 74 ASP A N 1
ATOM 542 C CA . ASP A 1 74 ? -1.546 -8.562 -23.362 1.00 82.50 74 ASP A CA 1
ATOM 543 C C . ASP A 1 74 ? -0.119 -7.986 -23.537 1.00 82.50 74 ASP A C 1
ATOM 545 O O . ASP A 1 74 ? 0.635 -7.908 -22.568 1.00 82.50 74 ASP A O 1
ATOM 549 N N . ASP A 1 75 ? 0.231 -7.452 -24.713 1.00 78.44 75 ASP A N 1
ATOM 550 C CA . ASP A 1 75 ? 1.550 -6.840 -24.959 1.00 78.44 75 ASP A CA 1
ATOM 551 C C . ASP A 1 75 ? 1.853 -5.628 -24.065 1.00 78.44 75 ASP A C 1
ATOM 553 O O . ASP A 1 75 ? 2.999 -5.410 -23.665 1.00 78.44 75 ASP A O 1
ATOM 557 N N . TYR A 1 76 ? 0.831 -4.845 -23.708 1.00 76.25 76 TYR A N 1
ATOM 558 C CA . TYR A 1 76 ? 0.983 -3.733 -22.767 1.00 76.25 76 TYR A CA 1
ATOM 559 C C . TYR A 1 76 ? 1.085 -4.216 -21.321 1.00 76.25 76 TYR A C 1
ATOM 561 O O . TYR A 1 76 ? 1.689 -3.533 -20.494 1.00 76.25 76 TYR A O 1
ATOM 569 N N . ILE A 1 77 ? 0.494 -5.370 -21.011 1.00 79.94 77 ILE A N 1
ATOM 570 C CA . ILE A 1 77 ? 0.458 -5.927 -19.658 1.00 79.94 77 ILE A CA 1
ATOM 571 C C . ILE A 1 77 ? 1.792 -6.570 -19.315 1.00 79.94 77 ILE A C 1
ATOM 573 O O . ILE A 1 77 ? 2.322 -6.296 -18.241 1.00 79.94 77 ILE A O 1
ATOM 577 N N . PHE A 1 78 ? 2.336 -7.365 -20.237 1.00 79.69 78 PHE A N 1
ATOM 578 C CA . PHE A 1 78 ? 3.583 -8.114 -20.063 1.00 79.69 78 PHE A CA 1
ATOM 579 C C . PHE A 1 78 ? 4.833 -7.346 -20.505 1.00 79.69 78 PHE A C 1
ATOM 581 O O . PHE A 1 78 ? 5.931 -7.879 -20.440 1.00 79.69 78 PHE A O 1
ATOM 588 N N . GLY A 1 79 ? 4.692 -6.092 -20.942 1.00 74.81 79 GLY A N 1
ATOM 589 C CA . GLY A 1 79 ? 5.843 -5.255 -21.276 1.00 74.81 79 GLY A CA 1
ATOM 590 C C . GLY A 1 79 ? 6.540 -5.628 -22.588 1.00 74.81 79 GLY A C 1
ATOM 591 O O . GLY A 1 79 ? 7.676 -5.218 -22.800 1.00 74.81 79 GLY A O 1
ATOM 592 N N . ASN A 1 80 ? 5.852 -6.309 -23.511 1.00 76.44 80 ASN A N 1
ATOM 593 C CA . ASN A 1 80 ? 6.374 -6.668 -24.841 1.00 76.44 80 ASN A CA 1
ATOM 594 C C . ASN A 1 80 ? 6.461 -5.470 -25.808 1.00 76.44 80 ASN A C 1
ATOM 596 O O . ASN A 1 80 ? 6.694 -5.636 -27.005 1.00 76.44 80 ASN A O 1
ATOM 600 N N . VAL A 1 81 ? 6.248 -4.249 -25.310 1.00 75.06 81 VAL A N 1
ATOM 601 C CA . VAL A 1 81 ? 6.310 -3.016 -26.095 1.00 75.06 81 VAL A CA 1
ATOM 602 C C . VAL A 1 81 ? 7.622 -2.264 -25.840 1.00 75.06 81 VAL A C 1
ATOM 604 O O . VAL A 1 81 ? 8.085 -2.199 -24.699 1.00 75.06 81 VAL A O 1
ATOM 607 N N . PRO A 1 82 ? 8.212 -1.618 -26.865 1.00 67.25 82 PRO A N 1
ATOM 608 C CA . PRO A 1 82 ? 9.453 -0.866 -26.707 1.00 67.25 82 PRO A CA 1
ATOM 609 C C . PRO A 1 82 ? 9.378 0.185 -25.585 1.00 67.25 82 PRO A C 1
ATOM 611 O O . PRO A 1 82 ? 8.497 1.056 -25.572 1.00 67.25 82 PRO A O 1
ATOM 614 N N . GLY A 1 83 ? 10.319 0.106 -24.638 1.00 65.12 83 GLY A N 1
ATOM 615 C CA . GLY A 1 83 ? 10.430 1.028 -23.503 1.00 65.12 83 GLY A CA 1
ATOM 616 C C . GLY A 1 83 ? 9.450 0.774 -22.349 1.00 65.12 83 GLY A C 1
ATOM 617 O O . GLY A 1 83 ? 9.238 1.682 -21.542 1.00 65.12 83 GLY A O 1
ATOM 618 N N . ALA A 1 84 ? 8.815 -0.401 -22.282 1.00 65.94 84 ALA A N 1
ATOM 619 C CA . ALA A 1 84 ? 8.112 -0.862 -21.084 1.00 65.94 84 ALA A CA 1
ATOM 620 C C . ALA A 1 84 ? 9.064 -1.553 -20.095 1.00 65.94 84 ALA A C 1
ATOM 622 O O . ALA A 1 84 ? 10.158 -1.979 -20.458 1.00 65.94 84 ALA A O 1
ATOM 623 N N . LYS A 1 85 ? 8.635 -1.652 -18.830 1.00 66.56 85 LYS A N 1
ATOM 624 C CA . LYS A 1 85 ? 9.313 -2.484 -17.830 1.00 66.56 85 LYS A CA 1
ATOM 625 C C . LYS A 1 85 ? 9.128 -3.954 -18.207 1.00 66.56 85 LYS A C 1
ATOM 627 O O . LYS A 1 85 ? 8.003 -4.349 -18.503 1.00 66.56 85 LYS A O 1
ATOM 632 N N . GLU A 1 86 ? 10.192 -4.753 -18.127 1.00 63.09 86 GLU A N 1
ATOM 633 C CA . GLU A 1 86 ? 10.143 -6.200 -18.409 1.00 63.09 86 GLU A CA 1
ATOM 634 C C . GLU A 1 86 ? 9.171 -6.951 -17.484 1.00 63.09 86 GLU A C 1
ATOM 636 O O . GLU A 1 86 ? 8.563 -7.935 -17.881 1.00 63.09 86 GLU A O 1
ATOM 641 N N . ALA A 1 87 ? 8.968 -6.450 -16.261 1.00 67.81 87 ALA A N 1
ATOM 642 C CA . ALA A 1 87 ? 7.997 -6.995 -15.313 1.00 67.81 87 ALA A CA 1
ATOM 643 C C . ALA A 1 87 ? 6.527 -6.695 -15.693 1.00 67.81 87 ALA A C 1
ATOM 645 O O . ALA A 1 87 ? 5.604 -7.246 -15.095 1.00 67.81 87 ALA A O 1
ATOM 646 N N . GLY A 1 88 ? 6.281 -5.826 -16.678 1.00 75.50 88 GLY A N 1
ATOM 647 C CA . GLY A 1 88 ? 4.939 -5.386 -17.040 1.00 75.50 88 GLY A CA 1
ATOM 648 C C . GLY A 1 88 ? 4.388 -4.269 -16.147 1.00 75.50 88 GLY A C 1
ATOM 649 O O . GLY A 1 88 ? 5.118 -3.621 -15.399 1.00 75.50 88 GLY A O 1
ATOM 650 N N . ILE A 1 89 ? 3.083 -3.999 -16.254 1.00 77.62 89 ILE A N 1
ATOM 651 C CA . ILE A 1 89 ? 2.406 -2.907 -15.513 1.00 77.62 89 ILE A CA 1
ATOM 652 C C . ILE A 1 89 ? 1.752 -3.358 -14.199 1.00 77.62 89 ILE A C 1
ATOM 654 O O . ILE A 1 89 ? 1.329 -2.516 -13.410 1.00 77.62 89 ILE A O 1
ATOM 658 N N . CYS A 1 90 ? 1.622 -4.672 -13.997 1.00 80.00 90 CYS A N 1
ATOM 659 C CA . CYS A 1 90 ? 0.954 -5.274 -12.839 1.00 80.00 90 CYS A CA 1
ATOM 660 C C . CYS A 1 90 ? 1.916 -6.016 -11.904 1.00 80.00 90 CYS A C 1
ATOM 662 O O . CYS A 1 90 ? 1.463 -6.580 -10.910 1.00 80.00 90 CYS A O 1
ATOM 664 N N . ALA A 1 91 ? 3.213 -6.032 -12.213 1.00 77.44 91 ALA A N 1
ATOM 665 C CA . ALA A 1 91 ? 4.228 -6.602 -11.344 1.00 77.44 91 ALA A CA 1
ATOM 666 C C . ALA A 1 91 ? 5.280 -5.554 -10.992 1.00 77.44 91 ALA A C 1
ATOM 668 O O . ALA A 1 91 ? 5.522 -4.598 -11.730 1.00 77.44 91 ALA A O 1
ATOM 669 N N . ILE A 1 92 ? 5.885 -5.760 -9.832 1.00 77.06 92 ILE A N 1
ATOM 670 C CA . ILE A 1 92 ? 6.932 -4.909 -9.295 1.00 77.06 92 ILE A CA 1
ATOM 671 C C . ILE A 1 92 ? 8.276 -5.430 -9.810 1.00 77.06 92 ILE A C 1
ATOM 673 O O . ILE A 1 92 ? 8.535 -6.633 -9.748 1.00 77.06 92 ILE A O 1
ATOM 677 N N . GLY A 1 93 ? 9.118 -4.536 -10.328 1.00 79.81 93 GLY A N 1
ATOM 678 C CA . GLY A 1 93 ? 10.467 -4.860 -10.788 1.00 79.81 93 GLY A CA 1
ATOM 679 C C . GLY A 1 93 ? 11.525 -4.271 -9.861 1.00 79.81 93 GLY A C 1
ATOM 680 O O . GLY A 1 93 ? 11.418 -3.118 -9.451 1.00 79.81 93 GLY A O 1
ATOM 681 N N . LEU A 1 94 ? 12.569 -5.044 -9.555 1.00 85.75 94 LEU A N 1
ATOM 682 C CA . LEU A 1 94 ? 13.768 -4.500 -8.921 1.00 85.75 94 LEU A CA 1
ATOM 683 C C . LEU A 1 94 ? 14.611 -3.794 -9.985 1.00 85.75 94 LEU A C 1
ATOM 685 O O . LEU A 1 94 ? 14.865 -4.362 -11.049 1.00 85.75 94 LEU A O 1
ATOM 689 N N . ASN A 1 95 ? 15.063 -2.576 -9.696 1.00 84.69 95 ASN A N 1
ATOM 690 C CA . ASN A 1 95 ? 16.011 -1.891 -10.565 1.00 84.69 95 ASN A CA 1
ATOM 691 C C . ASN A 1 95 ? 17.311 -2.711 -10.690 1.00 84.69 95 ASN A C 1
ATOM 693 O O . ASN A 1 95 ? 17.870 -3.147 -9.684 1.00 84.69 95 ASN A O 1
ATOM 697 N N . THR A 1 96 ? 17.802 -2.895 -11.918 1.00 83.12 96 THR A N 1
ATOM 698 C CA . THR A 1 96 ? 19.012 -3.672 -12.233 1.00 83.12 96 THR A CA 1
ATOM 699 C C . THR A 1 96 ? 20.273 -3.157 -11.541 1.00 83.12 96 THR A C 1
ATOM 701 O O . THR A 1 96 ? 21.212 -3.924 -11.342 1.00 83.12 96 THR A O 1
ATOM 704 N N . ASP A 1 97 ? 20.288 -1.884 -11.150 1.00 87.31 97 ASP A N 1
ATOM 705 C CA . ASP A 1 97 ? 21.414 -1.247 -10.464 1.00 87.31 97 ASP A CA 1
ATOM 706 C C . ASP A 1 97 ? 21.434 -1.532 -8.950 1.00 87.31 97 ASP A C 1
ATOM 708 O O . ASP A 1 97 ? 22.385 -1.164 -8.256 1.00 87.31 97 ASP A O 1
ATOM 712 N N . LEU A 1 98 ? 20.389 -2.175 -8.415 1.00 89.06 98 LEU A N 1
ATOM 713 C CA . LEU A 1 98 ? 20.251 -2.482 -6.996 1.00 89.06 98 LEU A CA 1
ATOM 714 C C . LEU A 1 98 ? 20.425 -3.970 -6.710 1.00 89.06 98 LEU A C 1
ATOM 716 O O . LEU A 1 98 ? 19.919 -4.850 -7.403 1.00 89.06 98 LEU A O 1
ATOM 720 N N . THR A 1 99 ? 21.084 -4.255 -5.592 1.00 94.25 99 THR A N 1
ATOM 721 C CA . THR A 1 99 ? 21.111 -5.609 -5.034 1.00 94.25 99 THR A CA 1
ATOM 722 C C . THR A 1 99 ? 19.760 -5.964 -4.396 1.00 94.25 99 THR A C 1
ATOM 724 O O . THR A 1 99 ? 19.069 -5.076 -3.885 1.00 94.25 99 THR A O 1
ATOM 727 N N . PRO A 1 100 ? 19.394 -7.259 -4.312 1.00 92.50 100 PRO A N 1
ATOM 728 C CA . PRO A 1 100 ? 18.164 -7.683 -3.637 1.00 92.50 100 PRO A CA 1
ATOM 729 C C . PRO A 1 100 ? 18.060 -7.193 -2.188 1.00 92.50 100 PRO A C 1
ATOM 731 O O . PRO A 1 100 ? 16.976 -6.854 -1.723 1.00 92.50 100 PRO A O 1
ATOM 734 N N . LEU A 1 101 ? 19.194 -7.102 -1.482 1.00 94.25 101 LEU A N 1
ATOM 735 C CA . LEU A 1 101 ? 19.236 -6.575 -0.120 1.00 94.25 101 LEU A CA 1
ATOM 736 C C . LEU A 1 101 ? 18.903 -5.078 -0.076 1.00 94.25 101 LEU A C 1
ATOM 738 O O . LEU A 1 101 ? 18.141 -4.654 0.786 1.00 94.25 101 LEU A O 1
ATOM 742 N N . GLN A 1 102 ? 19.439 -4.276 -1.000 1.00 93.75 102 GLN A N 1
ATOM 743 C CA . GLN A 1 102 ? 19.100 -2.852 -1.091 1.00 93.75 102 GLN A CA 1
ATOM 744 C C . GLN A 1 102 ? 17.621 -2.654 -1.437 1.00 93.75 102 GLN A C 1
ATOM 746 O O . GLN A 1 102 ? 16.967 -1.827 -0.807 1.00 93.75 102 GLN A O 1
ATOM 751 N N . GLY A 1 103 ? 17.081 -3.446 -2.369 1.00 93.00 103 GLY A N 1
ATOM 752 C CA . GLY A 1 103 ? 15.651 -3.434 -2.689 1.00 93.00 103 GLY A CA 1
ATOM 753 C C . GLY A 1 103 ? 14.780 -3.757 -1.473 1.00 93.00 103 GLY A C 1
ATOM 754 O O . GLY A 1 103 ? 13.853 -3.015 -1.164 1.00 93.00 103 GLY A O 1
ATOM 755 N N . LEU A 1 104 ? 15.133 -4.799 -0.714 1.00 93.56 104 LEU A N 1
ATOM 756 C CA . LEU A 1 104 ? 14.433 -5.155 0.522 1.00 93.56 104 LEU A CA 1
ATOM 757 C C . LEU A 1 104 ? 14.447 -4.013 1.550 1.00 93.56 104 LEU A C 1
ATOM 759 O O . LEU A 1 104 ? 13.427 -3.745 2.180 1.00 93.56 104 LEU A O 1
ATOM 763 N N . LEU A 1 105 ? 15.582 -3.333 1.727 1.00 94.88 105 LEU A N 1
ATOM 764 C CA . LEU A 1 105 ? 15.684 -2.205 2.657 1.00 94.88 105 LEU A CA 1
ATOM 765 C C . LEU A 1 105 ? 14.790 -1.032 2.240 1.00 94.88 105 LEU A C 1
ATOM 767 O O . LEU A 1 105 ? 14.160 -0.419 3.104 1.00 94.88 105 LEU A O 1
ATOM 771 N N . VAL A 1 106 ? 14.707 -0.742 0.937 1.00 94.00 106 VAL A N 1
ATOM 772 C CA . VAL A 1 106 ? 13.779 0.265 0.402 1.00 94.00 106 VAL A CA 1
ATOM 773 C C . VAL A 1 106 ? 12.335 -0.140 0.699 1.00 94.00 106 VAL A C 1
ATOM 775 O O . VAL A 1 106 ? 11.608 0.657 1.286 1.00 94.00 106 VAL A O 1
ATOM 778 N N . GLU A 1 107 ? 11.945 -1.381 0.395 1.00 93.62 107 GLU A N 1
ATOM 779 C CA . GLU A 1 107 ? 10.591 -1.906 0.642 1.00 93.62 107 GLU A CA 1
ATOM 780 C C . GLU A 1 107 ? 10.186 -1.857 2.123 1.00 93.62 107 GLU A C 1
ATOM 782 O O . GLU A 1 107 ? 9.073 -1.443 2.465 1.00 93.62 107 GLU A O 1
ATOM 787 N N . VAL A 1 108 ? 11.099 -2.221 3.027 1.00 94.62 108 VAL A N 1
ATOM 788 C CA . VAL A 1 108 ? 10.872 -2.130 4.477 1.00 94.62 108 VAL A CA 1
ATOM 789 C C . VAL A 1 108 ? 10.674 -0.676 4.904 1.00 94.62 108 VAL A C 1
ATOM 791 O O . VAL A 1 108 ? 9.739 -0.381 5.652 1.00 94.62 108 VAL A O 1
ATOM 794 N N . LEU A 1 109 ? 11.513 0.241 4.415 1.00 95.38 109 LEU A N 1
ATOM 795 C CA . LEU A 1 109 ? 11.433 1.657 4.765 1.00 95.38 109 LEU A CA 1
ATOM 796 C C . LEU A 1 109 ? 10.123 2.289 4.278 1.00 95.38 109 LEU A C 1
ATOM 798 O O . LEU A 1 109 ? 9.449 2.976 5.046 1.00 95.38 109 LEU A O 1
ATOM 802 N N . ILE A 1 110 ? 9.731 2.046 3.028 1.00 94.69 110 ILE A N 1
ATOM 803 C CA . ILE A 1 110 ? 8.495 2.619 2.479 1.00 94.69 110 ILE A CA 1
ATOM 804 C C . ILE A 1 110 ? 7.249 2.000 3.112 1.00 94.69 110 ILE A C 1
ATOM 806 O O . ILE A 1 110 ? 6.284 2.717 3.374 1.00 94.69 11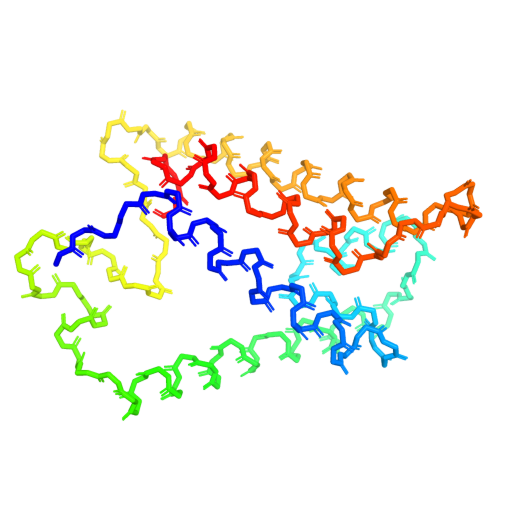0 ILE A O 1
ATOM 810 N N . SER A 1 111 ? 7.282 0.704 3.438 1.00 94.69 111 SER A N 1
ATOM 811 C CA . SER A 1 111 ? 6.202 0.032 4.167 1.00 94.69 111 SER A CA 1
ATOM 812 C C . SER A 1 111 ? 6.053 0.594 5.579 1.00 94.69 111 SER A C 1
ATOM 814 O O . SER A 1 111 ? 4.937 0.825 6.041 1.00 94.69 111 SER A O 1
ATOM 816 N N . PHE A 1 112 ? 7.166 0.886 6.253 1.00 94.81 112 PHE A N 1
ATOM 817 C CA . PHE A 1 112 ? 7.161 1.537 7.561 1.00 94.81 112 PHE A CA 1
ATOM 818 C C . PHE A 1 112 ? 6.546 2.944 7.509 1.00 94.81 112 PHE A C 1
ATOM 820 O O . PHE A 1 112 ? 5.712 3.290 8.351 1.00 94.81 112 PHE A O 1
ATOM 827 N N . ILE A 1 113 ? 6.910 3.746 6.503 1.00 95.88 113 ILE A N 1
ATOM 828 C CA . ILE A 1 113 ? 6.323 5.078 6.292 1.00 95.88 113 ILE A CA 1
ATOM 829 C C . ILE A 1 113 ? 4.817 4.954 6.025 1.00 95.88 113 ILE A C 1
ATOM 831 O O . ILE A 1 113 ? 4.027 5.669 6.639 1.00 95.88 113 ILE A O 1
ATOM 835 N N . LEU A 1 114 ? 4.407 4.014 5.170 1.00 95.62 114 LEU A N 1
ATOM 836 C CA . LEU A 1 114 ? 3.002 3.752 4.861 1.00 95.62 114 LEU A CA 1
ATOM 837 C C . LEU A 1 114 ? 2.192 3.378 6.116 1.00 95.62 114 LEU A C 1
ATOM 839 O O . LEU A 1 114 ? 1.116 3.933 6.342 1.00 95.62 114 LEU A O 1
ATOM 843 N N . VAL A 1 115 ? 2.715 2.487 6.963 1.00 95.94 115 VAL A N 1
ATOM 844 C CA . VAL A 1 115 ? 2.063 2.118 8.231 1.00 95.94 115 VAL A CA 1
ATOM 845 C C . VAL A 1 115 ? 2.018 3.306 9.192 1.00 95.94 115 VAL A C 1
ATOM 847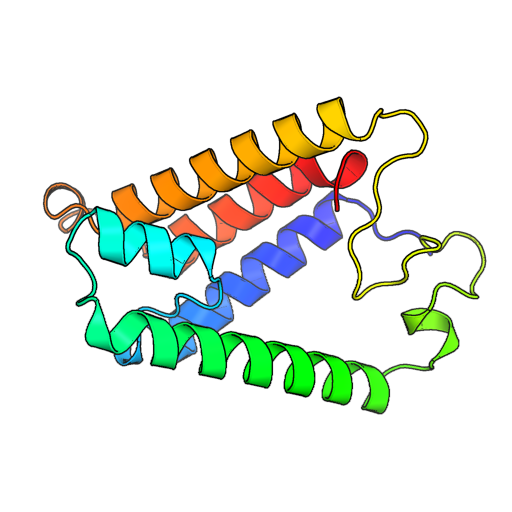 O O . VAL A 1 115 ? 1.004 3.510 9.846 1.00 95.94 115 VAL A O 1
ATOM 850 N N . THR A 1 116 ? 3.053 4.146 9.242 1.00 94.62 116 THR A N 1
ATOM 851 C CA . THR A 1 116 ? 3.054 5.351 10.090 1.00 94.62 116 THR A CA 1
ATOM 852 C C . THR A 1 116 ? 1.991 6.360 9.645 1.00 94.62 116 THR A C 1
ATOM 854 O O . THR A 1 116 ? 1.312 6.952 10.486 1.00 94.62 116 THR A O 1
ATOM 857 N N . ILE A 1 117 ? 1.784 6.521 8.334 1.00 94.62 117 ILE A N 1
ATOM 858 C CA . ILE A 1 117 ? 0.685 7.329 7.785 1.00 94.62 117 ILE A CA 1
ATOM 859 C C . ILE A 1 117 ? -0.663 6.742 8.219 1.00 94.62 117 ILE A C 1
ATOM 861 O O . ILE A 1 117 ? -1.529 7.489 8.672 1.00 94.62 117 ILE A O 1
ATOM 865 N N . ALA A 1 118 ? -0.826 5.419 8.162 1.00 94.44 118 ALA A N 1
ATOM 866 C CA . ALA A 1 118 ? -2.034 4.746 8.638 1.00 94.44 118 ALA A CA 1
ATOM 867 C C . ALA A 1 118 ? -2.270 4.970 10.143 1.00 94.44 118 ALA A C 1
ATOM 869 O O . ALA A 1 118 ? -3.353 5.390 10.542 1.00 94.44 118 ALA A O 1
ATOM 870 N N . CYS A 1 119 ? -1.235 4.818 10.970 1.00 93.44 119 CYS A N 1
ATOM 871 C CA . CYS A 1 119 ? -1.302 5.106 12.402 1.00 93.44 119 CYS A CA 1
ATOM 872 C C . CYS A 1 119 ? -1.680 6.562 12.680 1.00 93.44 119 CYS A C 1
ATOM 874 O O . CYS A 1 119 ? -2.453 6.815 13.595 1.00 93.44 119 CYS A O 1
ATOM 876 N N . SER A 1 120 ? -1.196 7.517 11.878 1.00 91.69 120 SER A N 1
ATOM 877 C CA . SER A 1 120 ? -1.595 8.921 12.023 1.00 91.69 120 SER A CA 1
ATOM 878 C C . SER A 1 120 ? -3.094 9.125 11.782 1.00 91.69 120 SER A C 1
ATOM 880 O O . SER A 1 120 ? -3.700 9.987 12.409 1.00 91.69 120 SER A O 1
ATOM 882 N N . VAL A 1 121 ? -3.705 8.328 10.899 1.00 89.62 121 VAL A N 1
ATOM 883 C CA . VAL A 1 121 ? -5.147 8.365 10.612 1.00 89.62 121 VAL A CA 1
ATOM 884 C C . VAL A 1 121 ? -5.955 7.736 11.746 1.00 89.62 121 VAL A C 1
ATOM 886 O O . VAL A 1 121 ? -7.012 8.259 12.084 1.00 89.62 121 VAL A O 1
ATOM 889 N N . TRP A 1 122 ? -5.470 6.640 12.329 1.00 90.25 122 TRP A N 1
ATOM 890 C CA . TRP A 1 122 ? -6.155 5.939 13.422 1.00 90.25 122 TRP A CA 1
ATOM 891 C C . TRP A 1 122 ? -5.957 6.583 14.799 1.00 90.25 122 TRP A C 1
ATOM 893 O O . TRP A 1 122 ? -6.634 6.208 15.751 1.00 90.25 122 TRP A O 1
ATOM 903 N N . ASP A 1 123 ? -5.034 7.534 14.925 1.00 90.94 123 ASP A N 1
ATOM 904 C CA . ASP A 1 123 ? -4.755 8.227 16.178 1.00 90.94 123 ASP A CA 1
ATOM 905 C C . ASP A 1 123 ? -5.937 9.112 16.610 1.00 90.94 123 ASP A C 1
ATOM 907 O O . ASP A 1 123 ? -6.284 10.084 15.934 1.00 90.94 123 ASP A O 1
ATOM 911 N N . GLU A 1 124 ? -6.513 8.828 17.781 1.00 88.56 124 GLU A N 1
ATOM 912 C CA . GLU A 1 124 ? -7.625 9.596 18.359 1.00 88.56 124 GLU A CA 1
ATOM 913 C C . GLU A 1 124 ? -7.295 11.089 18.525 1.00 88.56 124 GLU A C 1
ATOM 915 O O . GLU A 1 124 ? -8.169 11.953 18.420 1.00 88.56 124 GLU A O 1
ATOM 920 N N . ARG A 1 125 ? -6.014 11.427 18.715 1.00 89.38 125 ARG A N 1
ATOM 921 C CA . ARG A 1 125 ? -5.551 12.820 18.828 1.00 89.38 125 ARG A CA 1
ATOM 922 C C . ARG A 1 125 ? -5.706 13.593 17.517 1.00 89.38 125 ARG A C 1
ATOM 924 O O . ARG A 1 125 ? -5.749 14.821 17.538 1.00 89.38 125 ARG A O 1
ATOM 931 N N . ASN A 1 126 ? -5.797 12.894 16.385 1.00 86.50 126 ASN A N 1
ATOM 932 C CA . ASN A 1 126 ? -5.943 13.472 15.049 1.00 86.50 126 ASN A CA 1
ATOM 933 C C . ASN A 1 126 ? -7.416 13.639 14.622 1.00 86.50 126 ASN A C 1
ATOM 935 O O . ASN A 1 126 ? -7.671 14.221 13.569 1.00 86.50 126 ASN A O 1
ATOM 939 N N . VAL A 1 127 ? -8.387 13.182 15.425 1.00 82.06 127 VAL A N 1
ATOM 940 C CA . VAL A 1 127 ? -9.825 13.163 15.070 1.00 82.06 127 VAL A CA 1
ATOM 941 C C . VAL A 1 127 ? -10.395 14.557 14.792 1.00 82.06 127 VAL A C 1
ATOM 943 O O . VAL A 1 127 ? -11.277 14.704 13.952 1.00 82.06 127 VAL A O 1
ATOM 946 N N . ASN A 1 128 ? -9.878 15.592 15.459 1.00 83.44 128 ASN A N 1
ATOM 947 C CA . ASN A 1 128 ? -10.375 16.966 15.324 1.00 83.44 128 ASN A CA 1
ATOM 948 C C . ASN A 1 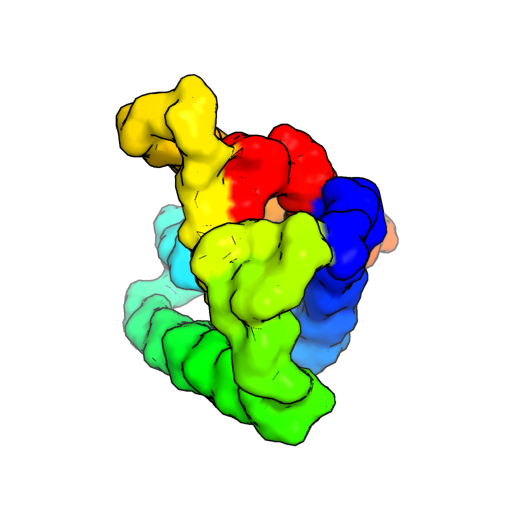128 ? -9.732 17.756 14.172 1.00 83.44 128 ASN A C 1
ATOM 950 O O . ASN A 1 128 ? -10.066 18.926 13.978 1.00 83.44 128 ASN A O 1
ATOM 954 N N . ASN A 1 129 ? -8.801 17.163 13.420 1.00 82.94 129 ASN A N 1
ATOM 955 C CA . ASN A 1 129 ? -8.238 17.842 12.258 1.00 82.94 129 ASN A CA 1
ATOM 956 C C . ASN A 1 129 ? -9.241 17.840 11.101 1.00 82.94 129 ASN A C 1
ATOM 958 O O . ASN A 1 129 ? -9.818 16.811 10.764 1.00 82.94 129 ASN A O 1
ATOM 962 N N . LEU A 1 130 ? -9.409 19.001 10.464 1.00 72.12 130 LEU A N 1
ATOM 963 C CA . LEU A 1 130 ? -10.375 19.215 9.377 1.00 72.12 130 LEU A CA 1
ATOM 964 C C . LEU A 1 130 ? -10.002 18.496 8.069 1.00 72.12 130 LEU A C 1
ATOM 966 O O . LEU A 1 130 ? -10.766 18.524 7.103 1.00 72.12 130 LEU A O 1
ATOM 970 N N . ASP A 1 131 ? -8.825 17.876 8.007 1.00 80.50 131 ASP A N 1
ATOM 971 C CA . ASP A 1 131 ? -8.343 17.247 6.787 1.00 80.50 131 ASP A CA 1
ATOM 972 C C . ASP A 1 131 ? -9.058 15.923 6.523 1.00 80.50 131 ASP A C 1
ATOM 974 O O . ASP A 1 131 ? -9.248 15.089 7.409 1.00 80.50 131 ASP A O 1
ATOM 978 N N . THR A 1 132 ? -9.355 15.672 5.254 1.00 88.50 132 THR A N 1
ATOM 979 C CA . THR A 1 132 ? -9.982 14.421 4.846 1.00 88.50 132 THR A CA 1
ATOM 980 C C . THR A 1 132 ? -8.976 13.2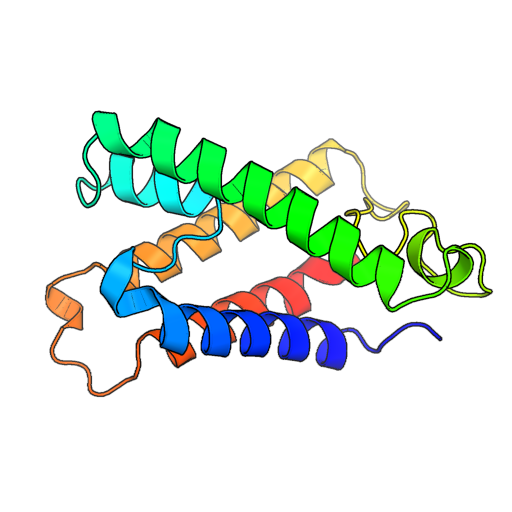58 4.868 1.00 88.50 132 THR A C 1
ATOM 982 O O . THR A 1 132 ? -7.871 13.349 4.320 1.00 88.50 132 THR A O 1
ATOM 985 N N . VAL A 1 133 ? -9.383 12.132 5.465 1.00 90.62 133 VAL A N 1
ATOM 986 C CA . VAL A 1 133 ? -8.576 10.902 5.579 1.00 90.62 133 VAL A CA 1
ATOM 987 C C . VAL A 1 133 ? -8.133 10.382 4.210 1.00 90.62 133 VAL A C 1
ATOM 989 O O . VAL A 1 133 ? -6.966 10.032 4.034 1.00 90.62 133 VAL A O 1
ATOM 992 N N . SER A 1 134 ? -9.036 10.382 3.223 1.00 93.00 134 SER A N 1
ATOM 993 C CA . SER A 1 134 ? -8.739 9.888 1.874 1.00 93.00 134 SER A CA 1
ATOM 994 C C . SER A 1 134 ? -7.610 10.681 1.210 1.00 93.00 134 SER A C 1
ATOM 996 O O . SER A 1 134 ? -6.714 10.079 0.625 1.00 93.00 134 SER A O 1
ATOM 998 N N . MET A 1 135 ? -7.583 12.007 1.374 1.00 93.06 135 MET A N 1
ATOM 999 C CA . ME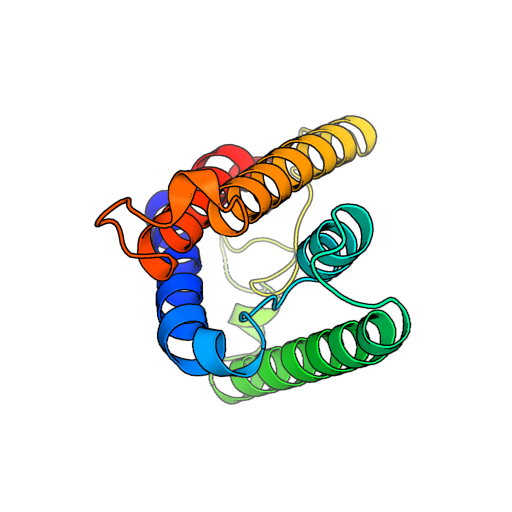T A 1 135 ? -6.542 12.871 0.811 1.00 93.06 135 MET A CA 1
ATOM 1000 C C . MET A 1 135 ? -5.200 12.696 1.528 1.00 93.06 135 MET A C 1
ATOM 1002 O O . MET A 1 135 ? -4.182 12.537 0.856 1.00 93.06 135 MET A O 1
ATOM 1006 N N . LYS A 1 136 ? -5.188 12.666 2.871 1.00 90.75 136 LYS A N 1
ATOM 1007 C CA . LYS A 1 136 ? -3.971 12.408 3.670 1.00 90.75 136 LYS A CA 1
ATOM 1008 C C . LYS A 1 136 ? -3.293 11.113 3.233 1.00 90.75 136 LYS A C 1
ATOM 1010 O O . LYS A 1 136 ? -2.101 11.090 2.933 1.00 90.75 136 LYS A O 1
ATOM 1015 N N . PHE A 1 137 ? -4.077 10.044 3.164 1.00 94.19 137 PHE A N 1
ATOM 1016 C CA . PHE A 1 137 ? -3.561 8.723 2.850 1.00 94.19 137 PHE A CA 1
ATOM 1017 C C . PHE A 1 137 ? -3.172 8.601 1.368 1.00 94.19 137 PHE A C 1
ATOM 1019 O O . PHE A 1 137 ? -2.075 8.146 1.053 1.00 94.19 137 PHE A O 1
ATOM 1026 N N . GLY A 1 138 ? -4.024 9.067 0.449 1.00 95.19 138 GLY A N 1
ATOM 1027 C CA . GLY A 1 138 ? -3.767 9.000 -0.991 1.00 95.19 138 GLY A CA 1
ATOM 1028 C C . GLY A 1 138 ? -2.551 9.814 -1.440 1.00 95.19 138 GLY A C 1
ATOM 1029 O O . GLY A 1 138 ? -1.729 9.310 -2.206 1.00 95.19 138 GLY A O 1
ATOM 1030 N N . LEU A 1 139 ? -2.370 11.038 -0.927 1.00 95.19 139 LEU A N 1
ATOM 1031 C CA . LEU A 1 139 ? -1.167 11.836 -1.208 1.00 95.19 139 LEU A CA 1
ATOM 1032 C C . LEU A 1 139 ? 0.088 11.245 -0.551 1.00 95.19 139 LEU A C 1
ATOM 1034 O O . LEU A 1 139 ? 1.178 11.334 -1.119 1.00 95.19 139 LEU A O 1
ATOM 1038 N N . GLY A 1 140 ? -0.061 10.598 0.606 1.00 95.25 140 GLY A N 1
ATOM 1039 C CA . GLY A 1 140 ? 1.001 9.821 1.240 1.00 95.25 140 GLY A CA 1
ATOM 1040 C C . GLY A 1 140 ? 1.508 8.695 0.338 1.00 95.25 140 GLY A C 1
ATOM 1041 O O . GLY A 1 140 ? 2.706 8.603 0.069 1.00 95.25 140 GLY A O 1
ATOM 1042 N N . VAL A 1 141 ? 0.590 7.898 -0.217 1.00 95.00 141 VAL A N 1
ATOM 1043 C CA . VAL A 1 141 ? 0.924 6.839 -1.183 1.00 95.00 141 VAL A CA 1
ATOM 1044 C C . VAL A 1 141 ? 1.557 7.421 -2.448 1.00 95.00 141 VAL A C 1
ATOM 1046 O O . VAL A 1 141 ? 2.586 6.912 -2.889 1.00 95.00 141 VAL A O 1
ATOM 1049 N N . ALA A 1 142 ? 1.011 8.508 -3.006 1.00 95.88 142 ALA A N 1
ATOM 1050 C CA . ALA A 1 142 ? 1.608 9.163 -4.173 1.00 95.88 142 ALA A CA 1
ATOM 1051 C C . ALA A 1 142 ? 3.064 9.571 -3.912 1.00 95.88 142 ALA A C 1
ATOM 1053 O O . ALA A 1 142 ? 3.936 9.311 -4.737 1.00 95.88 142 ALA A O 1
ATOM 1054 N N . SER A 1 143 ? 3.331 10.159 -2.743 1.00 95.06 143 SER A N 1
ATOM 1055 C CA . SER A 1 143 ? 4.670 10.593 -2.336 1.00 95.06 143 SER A CA 1
ATOM 1056 C C . SER A 1 143 ? 5.643 9.418 -2.252 1.00 95.06 143 SER A C 1
ATOM 1058 O O . SER A 1 143 ? 6.756 9.507 -2.766 1.00 95.06 143 SER A O 1
ATOM 1060 N N . ILE A 1 144 ? 5.207 8.295 -1.671 1.00 94.50 144 ILE A N 1
ATOM 1061 C CA . ILE A 1 144 ? 6.005 7.067 -1.593 1.00 94.50 144 ILE A CA 1
ATOM 1062 C C . ILE A 1 144 ? 6.316 6.529 -2.994 1.00 94.50 144 ILE A C 1
ATOM 1064 O O . ILE A 1 144 ? 7.473 6.243 -3.285 1.00 94.50 144 ILE A O 1
ATOM 1068 N N . VAL A 1 145 ? 5.324 6.437 -3.885 1.00 92.44 145 VAL A N 1
ATOM 1069 C CA . VAL A 1 145 ? 5.526 5.917 -5.251 1.00 92.44 145 VAL A CA 1
ATOM 1070 C C . VAL A 1 145 ? 6.443 6.829 -6.068 1.00 92.44 145 VAL A C 1
ATOM 1072 O O . VAL A 1 145 ? 7.284 6.342 -6.821 1.00 92.44 145 VAL A O 1
ATOM 1075 N N . ILE A 1 146 ? 6.328 8.149 -5.911 1.00 93.00 146 ILE A N 1
ATOM 1076 C CA . ILE A 1 146 ? 7.220 9.108 -6.580 1.00 93.00 146 ILE A CA 1
ATOM 1077 C C . ILE A 1 146 ? 8.652 8.978 -6.050 1.00 93.00 146 ILE A C 1
ATOM 1079 O O . ILE A 1 146 ? 9.593 9.054 -6.834 1.00 93.00 146 ILE A O 1
ATOM 1083 N N . ALA A 1 147 ? 8.835 8.774 -4.745 1.00 91.94 147 ALA A N 1
ATOM 1084 C CA . ALA A 1 147 ? 10.161 8.666 -4.145 1.00 91.94 147 ALA A CA 1
ATOM 1085 C C . ALA A 1 147 ? 10.836 7.316 -4.435 1.00 91.94 147 ALA A C 1
ATOM 1087 O O . ALA A 1 147 ? 12.016 7.273 -4.772 1.00 91.94 147 ALA A O 1
ATOM 1088 N N . ALA A 1 148 ? 10.094 6.217 -4.299 1.00 90.81 148 ALA A N 1
ATOM 1089 C CA . ALA A 1 148 ? 10.638 4.863 -4.324 1.00 90.81 148 ALA A CA 1
ATOM 1090 C C . ALA A 1 148 ? 10.480 4.149 -5.670 1.00 90.81 148 ALA A C 1
ATOM 1092 O O . ALA A 1 148 ? 11.173 3.168 -5.940 1.00 90.81 148 ALA A O 1
ATOM 1093 N N . GLY A 1 149 ? 9.605 4.651 -6.543 1.00 85.88 149 GLY A N 1
ATOM 1094 C CA . GLY A 1 149 ? 9.270 3.979 -7.792 1.00 85.88 149 GLY A CA 1
ATOM 1095 C C . GLY A 1 149 ? 10.414 3.736 -8.787 1.00 85.88 149 GLY A C 1
ATOM 1096 O O . GLY A 1 149 ? 10.312 2.777 -9.551 1.00 85.88 149 GLY A O 1
ATOM 1097 N N . PRO A 1 150 ? 11.513 4.518 -8.803 1.00 86.50 150 PRO A N 1
ATOM 1098 C CA . PRO A 1 150 ? 12.695 4.191 -9.605 1.00 86.50 150 PRO A CA 1
ATOM 1099 C C . PRO A 1 150 ? 13.493 2.989 -9.090 1.00 86.50 150 PRO A C 1
ATOM 1101 O O . PRO A 1 150 ? 14.314 2.456 -9.832 1.00 86.50 150 PRO A O 1
ATOM 1104 N N . TYR A 1 151 ? 13.305 2.595 -7.830 1.00 87.94 151 TYR A N 1
ATOM 1105 C CA . TYR A 1 151 ? 14.110 1.574 -7.162 1.00 87.94 151 TYR A CA 1
ATOM 1106 C C . TYR A 1 151 ? 13.391 0.226 -7.118 1.00 87.94 151 TYR A C 1
ATOM 1108 O O . TYR A 1 151 ? 13.995 -0.799 -7.441 1.00 87.94 151 TYR A O 1
ATOM 1116 N N . THR A 1 152 ? 12.115 0.238 -6.719 1.00 85.38 152 THR A N 1
ATOM 1117 C CA . THR A 1 152 ? 11.354 -0.978 -6.399 1.00 85.38 152 THR A CA 1
ATOM 1118 C C . THR A 1 152 ? 9.868 -0.907 -6.782 1.00 85.38 152 THR A C 1
ATOM 1120 O O . THR A 1 152 ? 9.068 -1.612 -6.184 1.00 85.38 152 THR A O 1
ATOM 1123 N N . ALA A 1 153 ? 9.457 -0.083 -7.758 1.00 66.81 153 ALA A N 1
ATOM 1124 C CA . ALA A 1 153 ? 8.080 -0.105 -8.299 1.00 66.81 153 ALA A CA 1
ATOM 1125 C C . ALA A 1 153 ? 8.054 -0.288 -9.817 1.00 66.81 153 ALA A C 1
ATOM 1127 O O . ALA A 1 153 ? 9.114 -0.568 -10.415 1.00 66.81 153 ALA A O 1
#

Organism: Tribolium castaneum (NCBI:txid7070)

InterPro domains:
  IPR000425 Major intrinsic protein [PF00230] (7-152)
  IPR000425 Major intrinsic protein [PR00783] (12-36)
  IPR000425 Major intrinsic protein [PR00783] (49-68)
  IPR000425 Major intrinsic protein [PR00783] (106-124)
  IPR000425 Major intrinsic protein [PR00783] (138-153)
  IPR023271 Aquaporin-like [G3DSA:1.20.1080.10] (2-153)
  IPR023271 Aquaporin-like [SSF81338] (5-152)
  IPR034294 Aquaporin transporter [PTHR19139] (5-152)

pLDDT: mean 89.33, std 9.31, range [47.28, 97.62]

Foldseek 3Di:
DPDPLLVVLLVQLVVLLVQCVVCCVPPVSQLDLLLLVLCCVVVNDPPVCSVVSVVCSVVVLVVVLVVCPVVDPPCQQCVVDPPGDNNHDSDKDAAPVDDPVRLVVLVVVLSVQLSVLSVCLVDPVNVPPPDDNSNSNSVSSSVSSSVCVNGID

Sequence (153 aa):
IPRPLFQSGMAFGFAIVAAIQSFGHISGCHINPIITLGAFIVGALPLIEVPVYLVGQFLGSLAGFGLVRLLLLDDYIFGNVPGAKEAGICAIGLNTDLTPLQGLLVEVLISFILVTIACSVWDERNVNNLDTVSMKFGLGVASIVIAAGPYTA

Radius of gyration: 16.55 Å; chains: 1; bounding box: 39×33×46 Å